Protein AF-A0A8T8HZ32-F1 (afdb_monomer_lite)

Foldseek 3Di:
DPPDDQLLVQLLVDDPPCNLVSLLQNLLQVLLQCLQVNDPLVRSLVSSLVSNVVCDPPPPDHSVSSSVSNVNSSVNNSVNHDDDPDDPDPPPPPPDPPPDPPDDDDDDDDDDDDDDDDDDDDDDDDDDDD

Sequence (130 aa):
PPGGGGAVARVRAALPGVRAHVLFTAACRLGELVGAGWLGDRAAADALLDAAARHDGVEGWTRREALHHIANGIATGRRRPRVIPERRAPADAGRAVPPADVGRAVPPADAGPPPPRRTGPDSARVTGSR

Secondary structure (DSSP, 8-state):
------HHHHHHTPPTTTHHHHHHHHHHHHHHHHHTTSS-HHHHHHHHHHHHHTTTTGGG--HHHHHHHHHHHHHHHHTS----------TTTT--PPPP----PPPP----------------------

Organism: NCBI:txid173560

Radius of gyration: 35.64 Å; chains: 1; bounding box: 89×29×77 Å

pLDDT: mean 77.89, std 19.93, range [36.41, 98.25]

Structure (mmCIF, N/CA/C/O backbone):
data_AF-A0A8T8HZ32-F1
#
_entry.id   AF-A0A8T8HZ32-F1
#
loop_
_atom_site.group_PDB
_atom_site.id
_atom_site.type_symbol
_atom_site.label_atom_id
_atom_site.label_alt_id
_atom_site.label_comp_id
_atom_site.label_asym_id
_atom_site.label_entity_id
_atom_site.label_seq_id
_atom_site.pdbx_PDB_ins_code
_atom_site.Cartn_x
_atom_site.Cartn_y
_atom_site.Cartn_z
_atom_site.occupancy
_atom_site.B_iso_or_equiv
_atom_site.auth_seq_id
_atom_site.auth_comp_id
_atom_site.auth_asym_id
_atom_site.auth_atom_id
_atom_site.pdbx_PDB_model_num
ATOM 1 N N . PRO A 1 1 ? 18.457 4.139 16.934 1.00 36.41 1 PRO A N 1
ATOM 2 C CA . PRO A 1 1 ? 17.948 2.923 16.252 1.00 36.41 1 PRO A CA 1
ATOM 3 C C . PRO A 1 1 ? 18.256 2.947 14.743 1.00 36.41 1 PRO A C 1
ATOM 5 O O . PRO A 1 1 ? 17.949 3.946 14.095 1.00 36.41 1 PRO A O 1
ATOM 8 N N . PRO A 1 2 ? 18.888 1.903 14.178 1.00 43.16 2 PRO A N 1
ATOM 9 C CA . PRO A 1 2 ? 19.209 1.875 12.756 1.00 43.16 2 PRO A CA 1
ATOM 10 C C . PRO A 1 2 ? 17.907 1.756 11.951 1.00 43.16 2 PRO A C 1
ATOM 12 O O . PRO A 1 2 ? 17.152 0.791 12.071 1.00 43.16 2 PRO A O 1
ATOM 15 N N . GLY A 1 3 ? 17.605 2.803 11.185 1.00 47.25 3 GLY A N 1
ATOM 16 C CA . GLY A 1 3 ? 16.409 2.910 10.362 1.00 47.25 3 GLY A CA 1
ATOM 17 C C . GLY A 1 3 ? 16.473 1.945 9.184 1.00 47.25 3 GLY A C 1
ATOM 18 O O . GLY A 1 3 ? 17.209 2.171 8.233 1.00 47.25 3 GLY A O 1
ATOM 19 N N . GLY A 1 4 ? 15.692 0.869 9.243 1.00 42.69 4 GLY A N 1
ATOM 20 C CA . GLY A 1 4 ? 15.659 -0.109 8.156 1.00 42.69 4 GLY A CA 1
ATOM 21 C C . GLY A 1 4 ? 14.614 -1.211 8.289 1.00 42.69 4 GLY A C 1
ATOM 22 O O . GLY A 1 4 ? 14.739 -2.235 7.633 1.00 42.69 4 GLY A O 1
ATOM 23 N N . GLY A 1 5 ? 13.578 -1.053 9.118 1.00 55.19 5 GLY A N 1
ATOM 24 C CA . GLY A 1 5 ? 12.458 -1.998 9.109 1.00 55.19 5 GLY A CA 1
ATOM 25 C C . GLY A 1 5 ? 11.750 -1.952 7.750 1.00 55.19 5 GLY A C 1
ATOM 26 O O . GLY A 1 5 ? 11.385 -0.868 7.281 1.00 55.19 5 GLY A O 1
ATOM 27 N N . GLY A 1 6 ? 11.577 -3.105 7.097 1.00 77.12 6 GLY A N 1
ATOM 28 C CA . GLY A 1 6 ? 10.883 -3.214 5.809 1.00 77.12 6 GLY A CA 1
ATOM 29 C C . GLY A 1 6 ? 9.487 -2.572 5.827 1.00 77.12 6 GLY A C 1
ATOM 30 O O . GLY A 1 6 ? 8.895 -2.360 6.884 1.00 77.12 6 GLY A O 1
ATOM 31 N N . ALA A 1 7 ? 8.937 -2.244 4.653 1.00 79.00 7 ALA A N 1
ATOM 32 C CA . ALA A 1 7 ? 7.632 -1.576 4.549 1.00 79.00 7 ALA A CA 1
ATOM 33 C C . ALA A 1 7 ? 6.509 -2.322 5.297 1.00 79.00 7 ALA A C 1
ATOM 35 O O . ALA A 1 7 ? 5.722 -1.693 5.998 1.00 79.00 7 ALA A O 1
ATOM 36 N N . VAL A 1 8 ? 6.523 -3.655 5.241 1.00 85.50 8 VAL A N 1
ATOM 37 C CA . VAL A 1 8 ? 5.612 -4.549 5.972 1.00 85.50 8 VAL A CA 1
ATOM 38 C C . VAL A 1 8 ? 5.734 -4.376 7.494 1.00 85.50 8 VAL A C 1
ATOM 40 O O . VAL A 1 8 ? 4.730 -4.277 8.193 1.00 85.50 8 VAL A O 1
ATOM 43 N N . ALA A 1 9 ? 6.955 -4.253 8.023 1.00 84.94 9 ALA A N 1
ATOM 44 C CA . ALA A 1 9 ? 7.175 -4.045 9.455 1.00 84.94 9 ALA A CA 1
ATOM 45 C C . ALA A 1 9 ? 6.603 -2.701 9.936 1.00 84.94 9 ALA A C 1
ATOM 47 O O . ALA A 1 9 ? 6.037 -2.628 11.025 1.00 84.94 9 ALA A O 1
ATOM 48 N N . ARG A 1 10 ? 6.679 -1.649 9.106 1.00 85.62 10 ARG A N 1
ATOM 49 C CA . ARG A 1 10 ? 6.054 -0.353 9.421 1.00 85.62 10 ARG A CA 1
ATOM 50 C C . ARG A 1 10 ? 4.530 -0.432 9.462 1.00 85.62 10 ARG A C 1
ATOM 52 O O . ARG A 1 10 ? 3.937 0.173 10.344 1.00 85.62 10 ARG A O 1
ATOM 59 N N . VAL A 1 11 ? 3.904 -1.197 8.563 1.00 86.75 11 VAL A N 1
ATOM 60 C CA . VAL A 1 11 ? 2.449 -1.441 8.603 1.00 86.75 11 VAL A CA 1
ATOM 61 C C . VAL A 1 11 ? 2.059 -2.151 9.898 1.00 86.75 11 VAL A C 1
ATOM 63 O O . VAL A 1 11 ? 1.115 -1.734 10.569 1.00 86.75 11 VAL A O 1
ATOM 66 N N . ARG A 1 12 ? 2.830 -3.169 10.305 1.00 90.50 12 ARG A N 1
ATOM 67 C CA . ARG A 1 12 ? 2.580 -3.893 11.561 1.00 90.50 12 ARG A CA 1
ATOM 68 C C . ARG A 1 12 ? 2.657 -2.986 12.796 1.00 90.50 12 ARG A C 1
ATOM 70 O O . ARG A 1 12 ? 1.927 -3.203 13.754 1.00 90.50 12 ARG A O 1
ATOM 77 N N . ALA A 1 13 ? 3.532 -1.986 12.778 1.00 88.88 13 ALA A N 1
ATOM 78 C CA . ALA A 1 13 ? 3.735 -1.065 13.896 1.00 88.88 13 ALA A CA 1
ATOM 79 C C . ALA A 1 13 ? 2.868 0.207 13.830 1.00 88.88 13 ALA A C 1
ATOM 81 O O . ALA A 1 13 ? 3.012 1.077 14.685 1.00 88.88 13 ALA A O 1
ATOM 82 N N . ALA A 1 14 ? 2.005 0.354 12.818 1.00 82.75 14 ALA A N 1
ATOM 83 C CA . ALA A 1 14 ? 1.251 1.584 12.616 1.00 82.75 14 ALA A CA 1
ATOM 84 C C . ALA A 1 14 ? 0.279 1.854 13.774 1.00 82.75 14 ALA A C 1
ATOM 86 O O . ALA A 1 14 ? -0.528 0.999 14.146 1.00 82.75 14 ALA A O 1
ATOM 87 N N . LEU A 1 15 ? 0.348 3.071 14.312 1.00 84.00 15 LEU A N 1
ATOM 88 C CA . LEU A 1 15 ? -0.577 3.551 15.331 1.00 84.00 15 LEU A CA 1
ATOM 89 C C . LEU A 1 15 ? -1.957 3.846 14.718 1.00 84.00 15 LEU A C 1
ATOM 91 O O . LEU A 1 15 ? -2.046 4.110 13.511 1.00 84.00 15 LEU A O 1
ATOM 95 N N . PRO A 1 16 ? -3.030 3.823 15.530 1.00 81.81 16 PRO A N 1
ATOM 96 C CA . PRO A 1 16 ? -4.325 4.333 15.098 1.00 81.81 16 PRO A CA 1
ATOM 97 C C . PRO A 1 16 ? -4.232 5.765 14.536 1.00 81.81 16 PRO A C 1
ATOM 99 O O . PRO A 1 16 ? -3.313 6.519 14.856 1.00 81.81 16 PRO A O 1
ATOM 102 N N . GLY A 1 17 ? -5.124 6.110 13.605 1.00 85.38 17 GLY A N 1
ATOM 103 C CA . GLY A 1 17 ? -5.110 7.388 12.875 1.00 85.38 17 GLY A CA 1
ATOM 104 C C . GLY A 1 17 ? -4.126 7.487 11.695 1.00 85.38 17 GLY A C 1
ATOM 105 O O . GLY A 1 17 ? -4.415 8.190 10.731 1.00 85.38 17 GLY A O 1
ATOM 106 N N . VAL A 1 18 ? -3.003 6.752 11.690 1.00 89.88 18 VAL A N 1
ATOM 107 C CA . VAL A 1 18 ? -1.998 6.818 10.593 1.00 89.88 18 VAL A CA 1
ATOM 108 C C . VAL A 1 18 ? -1.932 5.566 9.710 1.00 89.88 18 VAL A C 1
ATOM 110 O O . VAL A 1 18 ? -1.198 5.541 8.718 1.00 89.88 18 VAL A O 1
ATOM 113 N N . ARG A 1 19 ? -2.709 4.524 10.030 1.00 91.25 19 ARG A N 1
ATOM 114 C CA . ARG A 1 19 ? -2.689 3.214 9.348 1.00 91.25 19 ARG A CA 1
ATOM 115 C C . ARG A 1 19 ? -2.919 3.312 7.845 1.00 91.25 19 ARG A C 1
ATOM 117 O O . ARG A 1 19 ? -2.134 2.747 7.088 1.00 91.25 19 ARG A O 1
ATOM 124 N N . ALA A 1 20 ? -3.936 4.065 7.423 1.00 91.75 20 ALA A N 1
ATOM 125 C CA . ALA A 1 20 ? -4.279 4.253 6.013 1.00 91.75 20 ALA A CA 1
ATOM 126 C C . ALA A 1 20 ? -3.089 4.801 5.213 1.00 91.75 20 ALA A C 1
ATOM 128 O O . ALA A 1 20 ? -2.684 4.227 4.202 1.00 91.75 20 ALA A O 1
ATOM 129 N N . HIS A 1 21 ? -2.470 5.874 5.713 1.00 94.12 21 HIS A N 1
ATOM 130 C CA . HIS A 1 21 ? -1.336 6.515 5.057 1.00 94.12 21 HIS A CA 1
ATOM 131 C C . HIS A 1 21 ? -0.087 5.620 5.036 1.00 94.12 21 HIS A C 1
ATOM 133 O O . HIS A 1 21 ? 0.587 5.513 4.006 1.00 94.12 21 HIS A O 1
ATOM 139 N N . VAL A 1 22 ? 0.217 4.947 6.153 1.00 95.75 22 VAL A N 1
ATOM 140 C CA . VAL A 1 22 ? 1.361 4.028 6.252 1.00 95.75 22 VAL A CA 1
ATOM 141 C C . VAL A 1 22 ? 1.183 2.831 5.316 1.00 95.75 22 VAL A C 1
ATOM 143 O O . VAL A 1 22 ? 2.120 2.488 4.592 1.00 95.75 22 VAL A O 1
ATOM 146 N N . LEU A 1 23 ? -0.010 2.229 5.286 1.00 96.56 23 LEU A N 1
ATOM 147 C CA . LEU A 1 23 ? -0.342 1.108 4.408 1.00 96.56 23 LEU A CA 1
ATOM 148 C C . LEU A 1 23 ? -0.280 1.511 2.937 1.00 96.56 23 LEU A C 1
ATOM 150 O O . LEU A 1 23 ? 0.382 0.834 2.156 1.00 96.56 23 LEU A O 1
ATOM 154 N N . PHE A 1 24 ? -0.892 2.639 2.572 1.00 97.12 24 PHE A N 1
ATOM 155 C CA . PHE A 1 24 ? -0.845 3.160 1.208 1.00 97.12 24 PHE A CA 1
ATOM 156 C C . PHE A 1 24 ? 0.596 3.424 0.752 1.00 97.12 24 PHE A C 1
ATOM 158 O O . PHE A 1 24 ? 1.010 2.968 -0.311 1.00 97.12 24 PHE A O 1
ATOM 165 N N . THR A 1 25 ? 1.407 4.084 1.580 1.00 97.00 25 THR A N 1
ATOM 166 C CA . THR A 1 25 ? 2.811 4.378 1.250 1.00 97.00 25 THR A CA 1
ATOM 167 C C . THR A 1 25 ? 3.650 3.104 1.134 1.00 97.00 25 THR A C 1
ATOM 169 O O . THR A 1 25 ? 4.520 3.002 0.266 1.00 97.00 25 THR A O 1
ATOM 172 N N . ALA A 1 26 ? 3.408 2.112 1.995 1.00 96.88 26 ALA A N 1
ATOM 173 C CA . ALA A 1 26 ? 4.044 0.803 1.892 1.00 96.88 26 ALA A CA 1
ATOM 174 C C . ALA A 1 26 ? 3.644 0.079 0.595 1.00 96.88 26 ALA A C 1
ATOM 176 O O . ALA A 1 26 ? 4.519 -0.446 -0.094 1.00 96.88 26 ALA A O 1
ATOM 177 N N . ALA A 1 27 ? 2.359 0.119 0.238 1.00 97.69 27 ALA A N 1
ATOM 178 C CA . ALA A 1 27 ? 1.823 -0.438 -0.997 1.00 97.69 27 ALA A CA 1
ATOM 179 C C . ALA A 1 27 ? 2.410 0.229 -2.245 1.00 97.69 27 ALA A C 1
ATOM 181 O O . ALA A 1 27 ? 2.799 -0.483 -3.165 1.00 97.69 27 ALA A O 1
ATOM 182 N N . CYS A 1 28 ? 2.586 1.555 -2.252 1.00 98.06 28 CYS A N 1
ATOM 183 C CA . CYS A 1 28 ? 3.308 2.253 -3.319 1.00 98.06 28 CYS A CA 1
ATOM 184 C C . CYS A 1 28 ? 4.720 1.690 -3.496 1.00 98.06 28 CYS A C 1
ATOM 186 O O . CYS A 1 28 ? 5.074 1.262 -4.588 1.00 98.06 28 CYS A O 1
ATOM 188 N N . ARG A 1 29 ? 5.505 1.591 -2.417 1.00 96.62 29 ARG A N 1
ATOM 189 C CA . ARG A 1 29 ? 6.894 1.099 -2.494 1.00 96.62 29 ARG A CA 1
ATOM 190 C C . ARG A 1 29 ? 6.994 -0.349 -2.974 1.00 96.62 29 ARG A C 1
ATOM 192 O O . ARG A 1 29 ? 7.912 -0.671 -3.721 1.00 96.62 29 ARG A O 1
ATOM 199 N N . LEU A 1 30 ? 6.083 -1.229 -2.549 1.00 96.44 30 LEU A N 1
ATOM 200 C CA . LEU A 1 30 ? 6.044 -2.597 -3.080 1.00 96.44 30 LEU A CA 1
ATOM 201 C C . LEU A 1 30 ? 5.563 -2.615 -4.535 1.00 96.44 30 LEU A C 1
ATOM 203 O O . LEU A 1 30 ? 6.114 -3.357 -5.338 1.00 96.44 30 LEU A O 1
ATOM 207 N N . GLY A 1 31 ? 4.609 -1.756 -4.897 1.00 97.62 31 GLY A N 1
ATOM 208 C CA . GLY A 1 31 ? 4.145 -1.573 -6.270 1.00 97.62 31 GLY A CA 1
ATOM 209 C C . GLY A 1 31 ? 5.258 -1.160 -7.233 1.00 97.62 31 GLY A C 1
ATOM 210 O O . GLY A 1 31 ? 5.279 -1.635 -8.362 1.00 97.62 31 GLY A O 1
ATOM 211 N N . GLU A 1 32 ? 6.220 -0.341 -6.798 1.00 97.75 32 GLU A N 1
ATOM 212 C CA . GLU A 1 32 ? 7.398 0.005 -7.610 1.00 97.75 32 GLU A CA 1
ATOM 213 C C . GLU A 1 32 ? 8.263 -1.233 -7.918 1.00 97.75 32 GLU A C 1
ATOM 215 O O . GLU A 1 32 ? 8.779 -1.369 -9.027 1.00 97.75 32 GLU A O 1
ATOM 220 N N . LEU A 1 33 ? 8.398 -2.160 -6.960 1.00 95.75 33 LEU A N 1
ATOM 221 C CA . LEU A 1 33 ? 9.110 -3.431 -7.158 1.00 95.75 33 LEU A CA 1
ATOM 222 C C . LEU A 1 33 ? 8.329 -4.383 -8.067 1.00 95.75 33 LEU A C 1
ATOM 224 O O . LEU A 1 33 ? 8.928 -5.043 -8.913 1.00 95.75 33 LEU A O 1
ATOM 228 N N . VAL A 1 34 ? 7.001 -4.417 -7.923 1.00 96.75 34 VAL A N 1
ATOM 229 C CA . VAL A 1 34 ? 6.106 -5.178 -8.804 1.00 96.75 34 VAL A CA 1
ATOM 230 C C . VAL A 1 34 ? 6.190 -4.663 -10.239 1.00 96.75 34 VAL A C 1
ATOM 232 O O . VAL A 1 34 ? 6.362 -5.447 -11.166 1.00 96.75 34 VAL A O 1
ATOM 235 N N . GLY A 1 35 ? 6.138 -3.343 -10.432 1.00 95.56 35 GLY A N 1
ATOM 236 C CA . GLY A 1 35 ? 6.265 -2.717 -11.750 1.00 95.56 35 GLY A CA 1
ATOM 237 C C . GLY A 1 35 ? 7.613 -2.986 -12.420 1.00 95.56 35 GLY A C 1
ATOM 238 O O . GLY A 1 35 ? 7.694 -2.984 -13.642 1.00 95.56 35 GLY A O 1
ATOM 239 N N . ALA A 1 36 ? 8.654 -3.251 -11.628 1.00 94.38 36 ALA A N 1
ATOM 240 C CA . ALA A 1 36 ? 9.981 -3.624 -12.105 1.00 94.38 36 ALA A CA 1
ATOM 241 C C . ALA A 1 36 ? 10.199 -5.151 -12.209 1.00 94.38 36 ALA A C 1
ATOM 243 O O . ALA A 1 36 ? 11.294 -5.581 -12.556 1.00 94.38 36 ALA A O 1
ATOM 244 N N . GLY A 1 37 ? 9.183 -5.974 -11.918 1.00 94.00 37 GLY A N 1
ATOM 245 C CA . GLY A 1 37 ? 9.241 -7.435 -12.052 1.00 94.00 37 GLY A CA 1
ATOM 246 C C . GLY A 1 37 ? 9.963 -8.176 -10.919 1.00 94.00 37 GLY A C 1
ATOM 247 O O . GLY A 1 37 ? 10.091 -9.394 -10.978 1.00 94.00 37 GLY A O 1
ATOM 248 N N . TRP A 1 38 ? 10.400 -7.478 -9.867 1.00 94.25 38 TRP A N 1
ATOM 249 C CA . TRP A 1 38 ? 11.128 -8.078 -8.738 1.00 94.25 38 TRP A CA 1
ATOM 250 C C . TRP A 1 38 ? 10.219 -8.760 -7.710 1.00 94.25 38 TRP A C 1
ATOM 252 O O . TRP A 1 38 ? 10.695 -9.514 -6.864 1.00 94.25 38 TRP A O 1
ATOM 262 N N . LEU A 1 39 ? 8.918 -8.462 -7.738 1.00 94.19 39 LEU A N 1
ATOM 263 C CA . LEU A 1 39 ? 7.927 -8.982 -6.800 1.00 94.19 39 LEU A CA 1
ATOM 264 C C . LEU A 1 39 ? 6.606 -9.246 -7.531 1.00 94.19 39 LEU A C 1
ATOM 266 O O . LEU A 1 39 ? 6.202 -8.467 -8.387 1.00 94.19 39 LEU A O 1
ATOM 270 N N . GLY A 1 40 ? 5.905 -10.325 -7.186 1.00 94.56 40 GLY A N 1
ATOM 271 C CA . GLY A 1 40 ? 4.568 -10.587 -7.726 1.00 94.56 40 GLY A CA 1
ATOM 272 C C . GLY A 1 40 ? 3.483 -9.760 -7.027 1.00 94.56 40 GLY A C 1
ATOM 273 O O . GLY A 1 40 ? 3.540 -9.584 -5.810 1.00 94.56 40 GLY A O 1
ATOM 274 N N . ASP A 1 41 ? 2.456 -9.321 -7.768 1.00 94.88 41 ASP A N 1
ATOM 275 C CA . ASP A 1 41 ? 1.308 -8.572 -7.217 1.00 94.88 41 ASP A CA 1
ATOM 276 C C . ASP A 1 41 ? 0.662 -9.287 -6.020 1.00 94.88 41 ASP A C 1
ATOM 278 O O . ASP A 1 41 ? 0.459 -8.674 -4.973 1.00 94.88 41 ASP A O 1
ATOM 282 N N . ARG A 1 42 ? 0.366 -10.591 -6.155 1.00 96.69 42 ARG A N 1
ATOM 283 C CA . ARG A 1 42 ? -0.267 -11.380 -5.082 1.00 96.69 42 ARG A CA 1
ATOM 284 C C . ARG A 1 42 ? 0.601 -11.424 -3.830 1.00 96.69 42 ARG A C 1
ATOM 286 O O . ARG A 1 42 ? 0.125 -11.082 -2.759 1.00 96.69 42 ARG A O 1
ATOM 293 N N . ALA A 1 43 ? 1.890 -11.728 -3.982 1.00 96.31 43 ALA A N 1
ATOM 294 C CA . ALA A 1 43 ? 2.823 -11.776 -2.859 1.00 96.31 43 ALA A CA 1
ATOM 295 C C . ALA A 1 43 ? 2.939 -10.420 -2.137 1.00 96.31 43 ALA A C 1
ATOM 297 O O . ALA A 1 43 ? 2.992 -10.376 -0.908 1.00 96.31 43 ALA 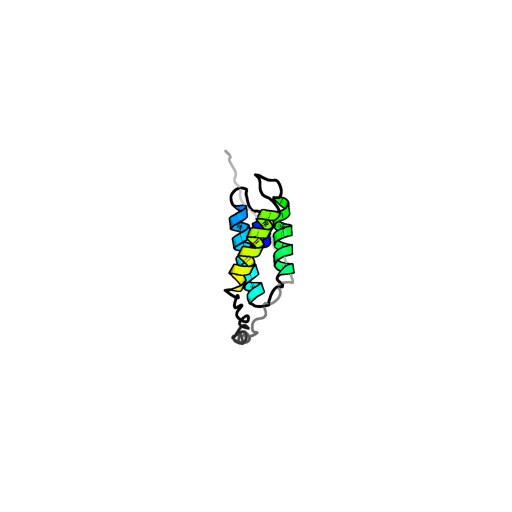A O 1
ATOM 298 N N . ALA A 1 44 ? 2.944 -9.307 -2.882 1.00 95.94 44 ALA A N 1
ATOM 299 C CA . ALA A 1 44 ? 2.942 -7.966 -2.301 1.00 95.94 44 ALA A CA 1
ATOM 300 C C . ALA A 1 44 ? 1.648 -7.677 -1.523 1.00 95.94 44 ALA A C 1
ATOM 302 O O . ALA A 1 44 ? 1.702 -7.173 -0.399 1.00 95.94 44 ALA A O 1
ATOM 303 N N . ALA A 1 45 ? 0.495 -7.995 -2.117 1.00 97.19 45 ALA A N 1
ATOM 304 C CA . ALA A 1 45 ? -0.809 -7.774 -1.507 1.00 97.19 45 ALA A CA 1
ATOM 305 C C . ALA A 1 45 ? -1.002 -8.633 -0.249 1.00 97.19 45 ALA A C 1
ATOM 307 O O . ALA A 1 45 ? -1.388 -8.098 0.788 1.00 97.19 45 ALA A O 1
ATOM 308 N N . ASP A 1 46 ? -0.661 -9.921 -0.315 1.00 97.56 46 ASP A N 1
ATOM 309 C CA . ASP A 1 46 ? -0.796 -10.868 0.794 1.00 97.56 46 ASP A CA 1
ATOM 310 C C . ASP A 1 46 ? 0.076 -10.455 1.986 1.00 97.56 46 ASP A C 1
ATOM 312 O O . ASP A 1 46 ? -0.406 -10.409 3.116 1.00 97.56 46 ASP A O 1
ATOM 316 N N . ALA A 1 47 ? 1.330 -10.052 1.744 1.00 96.12 47 ALA A N 1
ATOM 317 C CA . ALA A 1 47 ? 2.230 -9.599 2.806 1.00 96.12 47 ALA A CA 1
ATOM 318 C C . ALA A 1 47 ? 1.736 -8.320 3.507 1.00 96.12 47 ALA A C 1
ATOM 320 O O . ALA A 1 47 ? 1.895 -8.164 4.721 1.00 96.12 47 ALA A O 1
ATOM 321 N N . LEU A 1 48 ? 1.146 -7.383 2.758 1.00 96.75 48 LEU A N 1
ATOM 322 C CA . LEU A 1 48 ? 0.573 -6.162 3.330 1.00 96.75 48 LEU A CA 1
ATOM 323 C C . LEU A 1 48 ? -0.739 -6.433 4.062 1.00 96.75 48 LEU A C 1
ATOM 325 O O . LEU A 1 48 ? -0.982 -5.824 5.103 1.00 96.75 48 LEU A O 1
ATOM 329 N N . LEU A 1 49 ? -1.562 -7.343 3.540 1.00 97.12 49 LEU A N 1
ATOM 330 C CA . LEU A 1 49 ? -2.826 -7.724 4.152 1.00 97.12 49 LEU A CA 1
ATOM 331 C C . LEU A 1 49 ? -2.599 -8.461 5.474 1.00 97.12 49 LEU A C 1
ATOM 333 O O . LEU A 1 49 ? -3.229 -8.108 6.465 1.00 97.12 49 LEU A O 1
ATOM 337 N N . ASP A 1 50 ? -1.650 -9.398 5.518 1.00 96.44 50 ASP A N 1
ATOM 338 C CA . ASP A 1 50 ? -1.210 -10.061 6.753 1.00 96.44 50 ASP A CA 1
ATOM 339 C C . ASP A 1 50 ? -0.727 -9.041 7.797 1.00 96.44 50 ASP A C 1
ATOM 341 O O . ASP A 1 50 ? -1.138 -9.056 8.957 1.00 96.44 50 ASP A O 1
ATOM 345 N N . ALA A 1 51 ? 0.092 -8.072 7.377 1.00 93.75 51 ALA A N 1
ATOM 346 C CA . ALA A 1 51 ? 0.557 -7.016 8.267 1.00 93.75 51 ALA A CA 1
ATOM 347 C C . ALA A 1 51 ? -0.560 -6.096 8.778 1.00 93.75 51 ALA A C 1
ATOM 349 O O . ALA A 1 51 ? -0.455 -5.599 9.903 1.00 93.75 51 ALA A O 1
ATOM 350 N N . ALA A 1 52 ? -1.588 -5.846 7.965 1.00 93.88 52 ALA A N 1
ATOM 351 C CA . ALA A 1 52 ? -2.717 -4.989 8.306 1.00 93.88 52 ALA A CA 1
ATOM 352 C C . ALA A 1 52 ? -3.794 -5.704 9.137 1.00 93.88 52 ALA A C 1
ATOM 354 O O . ALA A 1 52 ? -4.488 -5.030 9.894 1.00 93.88 52 ALA A O 1
ATOM 355 N N . ALA A 1 53 ? -3.900 -7.036 9.052 1.00 94.69 53 ALA A N 1
ATOM 356 C CA . ALA A 1 53 ? -4.936 -7.834 9.716 1.00 94.69 53 ALA A CA 1
ATOM 357 C C . ALA A 1 53 ? -4.988 -7.620 11.238 1.00 94.69 53 ALA A C 1
ATOM 359 O O . ALA A 1 53 ? -6.053 -7.651 11.845 1.00 94.69 53 ALA A O 1
ATOM 360 N N . ARG A 1 54 ? -3.848 -7.310 11.868 1.00 93.00 54 ARG A N 1
ATOM 361 C CA . ARG A 1 54 ? -3.777 -6.981 13.305 1.00 93.00 54 ARG A CA 1
ATOM 362 C C . ARG A 1 54 ? -4.547 -5.718 13.713 1.00 93.00 54 ARG A C 1
ATOM 364 O O . ARG A 1 54 ? -4.679 -5.456 14.905 1.00 93.00 54 ARG A O 1
ATOM 371 N N . HIS A 1 55 ? -4.949 -4.895 12.748 1.00 91.12 55 HIS A N 1
ATOM 372 C CA . HIS A 1 55 ? -5.689 -3.658 12.982 1.00 91.12 55 HIS A CA 1
ATOM 373 C C . HIS A 1 55 ? -7.190 -3.824 12.733 1.00 91.12 55 HIS A C 1
ATOM 375 O O . HIS A 1 55 ? -7.938 -2.889 13.006 1.00 91.12 55 HIS A O 1
ATOM 381 N N . ASP A 1 56 ? -7.640 -4.971 12.215 1.00 92.44 56 ASP A N 1
ATOM 382 C CA . ASP A 1 56 ? -9.049 -5.213 11.900 1.00 92.44 56 ASP A CA 1
ATOM 383 C C . ASP A 1 56 ? -9.924 -5.063 13.154 1.00 92.44 56 ASP A C 1
ATOM 385 O O . ASP A 1 56 ? -9.675 -5.675 14.191 1.00 92.44 56 ASP A O 1
ATOM 389 N N . GLY A 1 57 ? -10.943 -4.203 13.061 1.00 90.56 57 GLY A N 1
ATOM 390 C CA . GLY A 1 57 ? -11.850 -3.881 14.165 1.00 90.56 57 GLY A CA 1
ATOM 391 C C . GLY A 1 57 ? -11.354 -2.783 15.112 1.00 90.56 57 GLY A C 1
ATOM 392 O O . GLY A 1 57 ? -12.109 -2.358 15.985 1.00 90.56 57 GLY A O 1
ATOM 393 N N . VAL A 1 58 ? -10.131 -2.269 14.943 1.00 89.31 58 VAL A N 1
ATOM 394 C CA . VAL A 1 58 ? -9.589 -1.206 15.803 1.00 89.31 58 VAL A CA 1
ATOM 395 C C . VAL A 1 58 ? -9.940 0.168 15.234 1.00 89.31 58 VAL A C 1
ATOM 397 O O . VAL A 1 58 ? -9.452 0.541 14.170 1.00 89.31 58 VAL A O 1
ATOM 400 N N . GLU A 1 59 ? -10.737 0.949 15.968 1.00 87.00 59 GLU A N 1
ATOM 401 C CA . GLU A 1 59 ? -11.179 2.304 15.573 1.00 87.00 59 GLU A CA 1
ATOM 402 C C . GLU A 1 59 ? -11.862 2.352 14.195 1.00 87.00 59 GLU A C 1
ATOM 404 O O . GLU A 1 59 ? -11.608 3.232 13.378 1.00 87.00 59 GLU A O 1
ATOM 409 N N . GLY A 1 60 ? -12.715 1.366 13.907 1.00 88.06 60 GLY A N 1
ATOM 410 C CA . GLY A 1 60 ? -13.449 1.307 12.639 1.00 88.06 60 GLY A CA 1
ATOM 411 C C . GLY A 1 60 ? -12.608 0.881 11.433 1.00 88.06 60 GLY A C 1
ATOM 412 O O . GLY A 1 60 ? -13.152 0.791 10.336 1.00 88.06 60 GLY A O 1
ATOM 413 N N . TRP A 1 61 ? -11.323 0.558 11.624 1.00 91.00 61 TRP A N 1
ATOM 414 C CA . TRP A 1 61 ? -10.485 -0.014 10.573 1.00 91.00 61 TRP A CA 1
ATOM 415 C C . TRP A 1 61 ? -11.042 -1.361 10.104 1.00 91.00 61 TRP A C 1
ATOM 417 O O . TRP A 1 61 ? -11.331 -2.250 10.913 1.00 91.00 61 TRP A O 1
ATOM 427 N N . THR A 1 62 ? -11.158 -1.534 8.786 1.00 95.69 62 THR A N 1
ATOM 428 C CA . THR A 1 62 ? -11.681 -2.773 8.193 1.00 95.69 62 THR A CA 1
ATOM 429 C C . THR A 1 62 ? -10.723 -3.398 7.191 1.00 95.69 62 THR A C 1
ATOM 431 O O . THR A 1 62 ? -10.028 -2.713 6.440 1.00 95.69 62 THR A O 1
ATOM 434 N N . ARG A 1 63 ? -10.811 -4.724 7.054 1.00 95.94 63 ARG A N 1
ATOM 435 C CA . ARG A 1 63 ? -10.131 -5.471 5.989 1.00 95.94 63 ARG A CA 1
ATOM 436 C C . ARG A 1 63 ? -10.431 -4.922 4.591 1.00 95.94 63 ARG A C 1
ATOM 438 O O . ARG A 1 63 ? -9.557 -4.901 3.728 1.00 95.94 63 ARG A O 1
ATOM 445 N N . ARG A 1 64 ? -11.666 -4.465 4.350 1.00 96.50 64 ARG A N 1
ATOM 446 C CA . ARG A 1 64 ? -12.080 -3.865 3.070 1.00 96.50 64 ARG A CA 1
ATOM 447 C C . ARG A 1 64 ? -11.326 -2.565 2.789 1.00 96.50 64 ARG A C 1
ATOM 449 O O . ARG A 1 64 ? -10.872 -2.354 1.669 1.00 96.50 64 ARG A O 1
ATOM 456 N N . GLU A 1 65 ? -11.181 -1.718 3.801 1.00 96.00 65 GLU A N 1
ATOM 457 C CA . GLU A 1 65 ? -10.406 -0.479 3.720 1.00 96.00 65 GLU A CA 1
ATOM 458 C C . GLU A 1 65 ? -8.914 -0.765 3.500 1.00 96.00 65 GLU A C 1
ATOM 460 O O . GLU A 1 65 ? -8.292 -0.167 2.620 1.00 96.00 65 GLU A O 1
ATOM 465 N N . ALA A 1 66 ? -8.360 -1.764 4.196 1.00 96.69 66 ALA A N 1
ATOM 466 C CA . ALA A 1 66 ? -6.992 -2.222 3.967 1.00 96.69 66 ALA A CA 1
ATOM 467 C C . ALA A 1 66 ? -6.772 -2.656 2.507 1.00 96.69 66 ALA A C 1
ATOM 469 O O . ALA A 1 66 ? -5.844 -2.181 1.851 1.00 96.69 66 ALA A O 1
ATOM 470 N N . LEU A 1 67 ? -7.656 -3.505 1.970 1.00 97.75 67 LEU A N 1
ATOM 471 C CA . LEU A 1 67 ? -7.609 -3.958 0.576 1.00 97.75 67 LEU A CA 1
ATOM 472 C C . LEU A 1 67 ? -7.680 -2.790 -0.414 1.00 97.75 67 LEU A C 1
ATOM 474 O O . LEU A 1 67 ? -6.927 -2.773 -1.386 1.00 97.75 67 LEU A O 1
ATOM 478 N N . HIS A 1 68 ? -8.538 -1.802 -0.155 1.00 98.00 68 HIS A N 1
ATOM 479 C CA . HIS A 1 68 ? -8.647 -0.609 -0.991 1.00 98.00 68 HIS A CA 1
ATOM 480 C C . HIS A 1 68 ? -7.324 0.173 -1.050 1.00 98.00 68 HIS A C 1
ATOM 482 O O . HIS A 1 68 ? -6.835 0.485 -2.138 1.00 98.00 68 HIS A O 1
ATOM 488 N N . HIS A 1 69 ? -6.694 0.437 0.099 1.00 97.56 69 HIS A N 1
ATOM 489 C CA . HIS A 1 69 ? -5.405 1.134 0.146 1.00 97.56 69 HIS A CA 1
ATOM 490 C C . HIS A 1 69 ? -4.265 0.330 -0.484 1.00 97.56 69 HIS A C 1
ATOM 492 O O . HIS A 1 69 ? -3.421 0.913 -1.169 1.00 97.56 69 HIS A O 1
ATOM 498 N N . ILE A 1 70 ? -4.250 -0.992 -0.290 1.00 98.25 70 ILE A N 1
ATOM 499 C CA . ILE A 1 70 ? -3.266 -1.890 -0.905 1.00 98.25 70 ILE A CA 1
ATOM 500 C C . ILE A 1 70 ? -3.395 -1.854 -2.429 1.00 98.25 70 ILE A C 1
ATOM 502 O O . ILE A 1 70 ? -2.403 -1.606 -3.113 1.00 98.25 70 ILE A O 1
ATOM 506 N N . ALA A 1 71 ? -4.604 -2.041 -2.962 1.00 98.12 71 ALA A N 1
ATOM 507 C CA . ALA A 1 71 ? -4.847 -2.048 -4.401 1.00 98.12 71 ALA A CA 1
ATOM 508 C C . ALA A 1 71 ? -4.453 -0.710 -5.047 1.00 98.12 71 ALA A C 1
ATOM 510 O O . ALA A 1 71 ? -3.694 -0.690 -6.019 1.00 98.12 71 ALA A O 1
ATOM 511 N N . ASN A 1 72 ? -4.891 0.412 -4.465 1.00 98.06 72 ASN A N 1
ATOM 512 C CA . ASN A 1 72 ? -4.557 1.744 -4.969 1.00 98.06 72 ASN A CA 1
ATOM 513 C C . ASN A 1 72 ? -3.052 2.025 -4.903 1.00 98.06 72 ASN A C 1
ATOM 515 O O . ASN A 1 72 ? -2.482 2.576 -5.848 1.00 98.06 72 ASN A O 1
ATOM 519 N N . GLY A 1 73 ? -2.396 1.654 -3.801 1.00 97.94 73 GLY A N 1
ATOM 520 C CA . GLY A 1 73 ? -0.965 1.873 -3.626 1.00 97.94 73 GLY A CA 1
ATOM 521 C C . GLY A 1 73 ? -0.133 1.036 -4.594 1.00 97.94 73 GLY A C 1
ATOM 522 O O . GLY A 1 73 ? 0.724 1.588 -5.279 1.00 97.94 73 GLY A O 1
ATOM 523 N N . ILE A 1 74 ? -0.428 -0.262 -4.741 1.00 98.12 74 ILE A N 1
ATOM 524 C CA . ILE A 1 74 ? 0.262 -1.130 -5.709 1.00 98.12 74 ILE A CA 1
ATOM 525 C C . ILE A 1 74 ? 0.082 -0.587 -7.131 1.00 98.12 74 ILE A C 1
ATOM 527 O O . ILE A 1 74 ? 1.070 -0.409 -7.844 1.00 98.12 74 ILE A O 1
ATOM 531 N N . ALA A 1 75 ? -1.148 -0.247 -7.532 1.00 97.88 75 ALA A N 1
ATOM 532 C CA . ALA A 1 75 ? -1.421 0.323 -8.851 1.00 97.88 75 ALA A CA 1
ATOM 533 C C . ALA A 1 75 ? -0.671 1.647 -9.086 1.00 97.88 75 ALA A C 1
ATOM 535 O O . ALA A 1 75 ? -0.195 1.898 -10.194 1.00 97.88 75 ALA A O 1
ATOM 536 N N . THR A 1 76 ? -0.535 2.479 -8.050 1.00 97.75 76 THR A N 1
ATOM 537 C CA . THR A 1 76 ? 0.221 3.738 -8.107 1.00 97.75 76 THR A CA 1
ATOM 538 C C . THR A 1 76 ? 1.720 3.482 -8.254 1.00 97.75 76 THR A C 1
ATOM 540 O O . THR A 1 76 ? 2.350 4.043 -9.150 1.00 97.75 76 THR A O 1
ATOM 543 N N . GLY A 1 77 ? 2.292 2.608 -7.423 1.00 96.81 77 GLY A N 1
ATOM 544 C CA . GLY A 1 77 ? 3.716 2.268 -7.446 1.00 96.81 77 GLY A CA 1
ATOM 545 C C . GLY A 1 77 ? 4.153 1.614 -8.752 1.00 96.81 77 GLY A C 1
ATOM 546 O O . GLY A 1 77 ? 5.204 1.947 -9.290 1.00 96.81 77 GLY A O 1
ATOM 547 N N . ARG A 1 78 ? 3.304 0.759 -9.335 1.00 97.38 78 ARG A N 1
ATOM 548 C CA . ARG A 1 78 ? 3.576 0.100 -10.624 1.00 97.38 78 ARG A CA 1
ATOM 549 C C . ARG A 1 78 ? 3.832 1.075 -11.769 1.00 97.38 78 ARG A C 1
ATOM 551 O O . ARG A 1 78 ? 4.548 0.733 -12.701 1.00 97.38 78 ARG A O 1
ATOM 558 N N . ARG A 1 79 ? 3.272 2.288 -11.702 1.00 96.94 79 ARG A N 1
ATOM 559 C CA . ARG A 1 79 ? 3.489 3.352 -12.699 1.00 96.94 79 ARG A CA 1
ATOM 560 C C . ARG A 1 79 ? 4.861 4.018 -12.572 1.00 96.94 79 ARG A C 1
ATOM 562 O O . ARG A 1 79 ? 5.222 4.817 -13.428 1.00 96.94 79 ARG A O 1
ATOM 569 N N . ARG A 1 80 ? 5.616 3.716 -11.511 1.00 94.38 80 ARG A N 1
ATOM 570 C CA . ARG A 1 80 ? 6.981 4.196 -11.265 1.00 94.38 80 ARG A CA 1
ATOM 571 C C . ARG A 1 80 ? 7.905 3.020 -10.921 1.00 94.38 80 ARG A C 1
ATOM 573 O O . ARG A 1 80 ? 8.361 2.931 -9.783 1.00 94.38 80 ARG A O 1
ATOM 580 N N . PRO A 1 81 ? 8.166 2.097 -11.867 1.00 92.38 81 PRO A N 1
ATOM 581 C CA . PRO A 1 81 ? 9.010 0.933 -11.617 1.00 92.38 81 PRO A CA 1
ATOM 582 C C . PRO A 1 81 ? 10.353 1.318 -10.995 1.00 92.38 81 PRO A C 1
ATOM 584 O O . PRO A 1 81 ? 11.039 2.223 -11.478 1.00 92.38 81 PRO A O 1
ATOM 587 N N . ARG A 1 82 ? 10.740 0.628 -9.920 1.00 89.50 82 ARG A N 1
ATOM 588 C CA . ARG A 1 82 ? 12.007 0.909 -9.246 1.00 89.50 82 ARG A CA 1
ATOM 589 C C . ARG A 1 82 ? 13.172 0.368 -10.064 1.00 89.50 82 ARG A C 1
ATOM 591 O O . ARG A 1 82 ? 13.291 -0.840 -10.248 1.00 89.50 82 ARG A O 1
ATOM 598 N N . VAL A 1 83 ? 14.089 1.249 -10.454 1.00 85.06 83 VAL A N 1
ATOM 599 C CA . VAL A 1 83 ? 15.396 0.844 -10.978 1.00 85.06 83 VAL A CA 1
ATOM 600 C C . VAL A 1 83 ? 16.306 0.550 -9.789 1.00 85.06 83 VAL A C 1
ATOM 602 O O . VAL A 1 83 ? 16.668 1.454 -9.036 1.00 85.06 83 VAL A O 1
ATOM 605 N N . ILE A 1 84 ? 16.637 -0.723 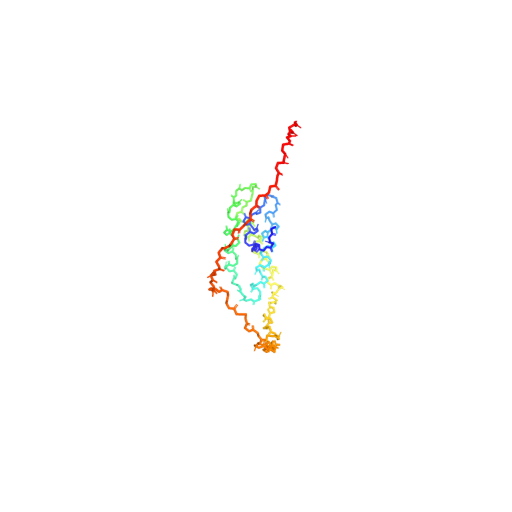-9.581 1.00 74.12 84 ILE A N 1
ATOM 606 C CA . ILE A 1 84 ? 17.688 -1.118 -8.642 1.00 74.12 84 ILE A CA 1
ATOM 607 C C . ILE A 1 84 ? 18.974 -1.167 -9.470 1.00 74.12 84 ILE A C 1
ATOM 609 O O . ILE A 1 84 ? 19.082 -2.050 -10.321 1.00 74.12 84 ILE A O 1
ATOM 613 N N . PRO A 1 85 ? 19.911 -0.216 -9.298 1.00 70.81 85 PRO A N 1
ATOM 614 C CA . PRO A 1 85 ? 21.173 -0.282 -10.014 1.00 70.81 85 PRO A CA 1
ATOM 615 C C . PRO A 1 85 ? 21.875 -1.584 -9.645 1.00 70.81 85 PRO A C 1
ATOM 617 O O . PRO A 1 85 ? 21.852 -1.995 -8.478 1.00 70.81 85 PRO A O 1
ATOM 620 N N . GLU A 1 86 ? 22.497 -2.224 -10.635 1.00 67.62 86 GLU A N 1
ATOM 621 C CA . GLU A 1 86 ? 23.400 -3.333 -10.368 1.00 67.62 86 GLU A CA 1
ATOM 622 C C . GLU A 1 86 ? 24.373 -2.892 -9.281 1.00 67.62 86 GLU A C 1
ATOM 624 O O . GLU A 1 86 ? 24.936 -1.790 -9.325 1.00 67.62 86 GLU A O 1
ATOM 629 N N . ARG A 1 87 ? 24.515 -3.725 -8.248 1.00 64.81 87 ARG A N 1
ATOM 630 C CA . ARG A 1 87 ? 25.482 -3.470 -7.189 1.00 64.81 87 ARG A CA 1
ATOM 631 C C . ARG A 1 87 ? 26.820 -3.265 -7.882 1.00 64.81 87 ARG A C 1
ATOM 633 O O . ARG A 1 87 ? 27.336 -4.217 -8.458 1.00 64.81 87 ARG A O 1
ATOM 640 N N . ARG A 1 88 ? 27.375 -2.048 -7.823 1.00 61.88 88 ARG A N 1
ATOM 641 C CA . ARG A 1 88 ? 28.726 -1.788 -8.321 1.00 61.88 88 ARG A CA 1
ATOM 642 C C . ARG A 1 88 ? 29.626 -2.814 -7.640 1.00 61.88 88 ARG A C 1
ATOM 644 O O . ARG A 1 88 ? 29.804 -2.765 -6.420 1.00 61.88 88 ARG A O 1
ATOM 651 N N . ALA A 1 89 ? 30.113 -3.792 -8.403 1.00 59.31 89 ALA A N 1
ATOM 652 C CA . ALA A 1 89 ? 31.209 -4.627 -7.945 1.00 59.31 89 ALA A CA 1
ATOM 653 C C . ALA A 1 89 ? 32.314 -3.661 -7.496 1.00 59.31 89 ALA A C 1
ATOM 655 O O . ALA A 1 89 ? 32.461 -2.611 -8.131 1.00 59.31 89 ALA A O 1
ATOM 656 N N . PRO A 1 90 ? 33.020 -3.920 -6.385 1.00 58.34 90 PRO A N 1
ATOM 657 C CA . PRO A 1 90 ? 34.070 -3.020 -5.939 1.00 58.34 90 PRO A CA 1
ATOM 658 C C . PRO A 1 90 ? 35.136 -2.940 -7.036 1.00 58.34 90 PRO A C 1
ATOM 660 O O . PRO A 1 90 ? 36.002 -3.803 -7.143 1.00 58.34 90 PRO A O 1
ATOM 663 N N . ALA A 1 91 ? 35.042 -1.912 -7.877 1.00 61.09 91 ALA A N 1
ATOM 664 C CA . ALA A 1 91 ? 36.169 -1.422 -8.633 1.00 61.09 91 ALA A CA 1
ATOM 665 C C . ALA A 1 91 ? 37.189 -0.987 -7.574 1.00 61.09 91 ALA A C 1
ATOM 667 O O . ALA A 1 91 ? 36.838 -0.231 -6.670 1.00 61.09 91 ALA A O 1
ATOM 668 N N . ASP A 1 92 ? 38.394 -1.551 -7.654 1.00 56.56 92 ASP A N 1
ATOM 669 C CA . ASP A 1 92 ? 39.560 -1.262 -6.808 1.00 56.56 92 ASP A CA 1
ATOM 670 C C . ASP A 1 92 ? 39.777 -2.108 -5.535 1.00 56.56 92 ASP A C 1
ATOM 672 O O . ASP A 1 92 ? 40.531 -1.707 -4.651 1.00 56.56 92 ASP A O 1
ATOM 676 N N . ALA A 1 93 ? 39.312 -3.363 -5.488 1.00 54.59 93 ALA A N 1
ATOM 677 C CA . ALA A 1 93 ? 39.956 -4.390 -4.638 1.00 54.59 93 ALA A CA 1
ATOM 678 C C . ALA A 1 93 ? 41.316 -4.880 -5.208 1.00 54.59 93 ALA A C 1
ATOM 680 O O . ALA A 1 93 ? 41.781 -5.972 -4.896 1.00 54.59 93 ALA A O 1
ATOM 681 N N . GLY A 1 94 ? 41.934 -4.073 -6.077 1.00 48.19 94 GLY A N 1
ATOM 682 C CA . GLY A 1 94 ? 43.211 -4.318 -6.742 1.00 48.19 94 GLY A CA 1
ATOM 683 C C . GLY A 1 94 ? 44.295 -3.295 -6.398 1.00 48.19 94 GLY A C 1
ATOM 684 O O . GLY A 1 94 ? 45.331 -3.283 -7.058 1.00 48.19 94 GLY A O 1
ATOM 685 N N . ARG A 1 95 ? 44.120 -2.444 -5.373 1.00 54.50 95 ARG A N 1
ATOM 686 C CA . ARG A 1 95 ? 45.278 -1.744 -4.802 1.00 54.50 95 ARG A CA 1
ATOM 687 C C . ARG A 1 95 ? 46.037 -2.735 -3.928 1.00 54.50 95 ARG A C 1
ATOM 689 O O . ARG A 1 95 ? 45.770 -2.856 -2.737 1.00 54.50 95 ARG A O 1
ATOM 696 N N . ALA A 1 96 ? 46.946 -3.472 -4.562 1.00 52.50 96 ALA A N 1
ATOM 697 C CA . ALA A 1 96 ? 47.945 -4.278 -3.886 1.00 52.50 96 ALA A CA 1
ATOM 698 C C . ALA A 1 96 ? 48.579 -3.449 -2.759 1.00 52.50 96 ALA A C 1
ATOM 700 O O . ALA A 1 96 ? 49.180 -2.400 -3.002 1.00 52.50 96 ALA A O 1
ATOM 701 N N . VAL A 1 97 ? 48.410 -3.908 -1.522 1.00 56.66 97 VAL A N 1
ATOM 702 C CA . VAL A 1 97 ? 49.287 -3.510 -0.423 1.00 56.66 97 VAL A CA 1
ATOM 703 C C . VAL A 1 97 ? 50.652 -4.101 -0.794 1.00 56.66 97 VAL A C 1
ATOM 705 O O . VAL A 1 97 ? 50.720 -5.320 -0.971 1.00 56.66 97 VAL A O 1
ATOM 708 N N . PRO A 1 98 ? 51.716 -3.304 -1.011 1.00 58.62 98 PRO A N 1
ATOM 709 C CA . PRO A 1 98 ? 53.037 -3.889 -1.210 1.00 58.62 98 PRO A CA 1
ATOM 710 C C . PRO A 1 98 ? 53.371 -4.730 0.031 1.00 58.62 98 PRO A C 1
ATOM 712 O O . PRO A 1 98 ? 53.016 -4.311 1.139 1.00 58.62 98 PRO A O 1
ATOM 715 N N . PRO A 1 99 ? 53.998 -5.913 -0.115 1.00 54.16 99 PRO A N 1
ATOM 716 C CA . PRO A 1 99 ? 54.385 -6.700 1.044 1.00 54.16 99 PRO A CA 1
ATOM 717 C C . PRO A 1 99 ? 55.278 -5.832 1.930 1.00 54.16 99 PRO A C 1
ATOM 719 O O . PRO A 1 99 ? 56.313 -5.334 1.488 1.00 54.16 99 PRO A O 1
ATOM 722 N N . ALA A 1 100 ? 54.826 -5.606 3.164 1.00 58.06 100 ALA A N 1
ATOM 723 C CA . ALA A 1 100 ? 55.649 -5.004 4.192 1.00 58.06 100 ALA A CA 1
ATOM 724 C C . ALA A 1 100 ? 56.889 -5.885 4.365 1.00 58.06 100 ALA A C 1
ATOM 726 O O . ALA A 1 100 ? 56.769 -7.098 4.546 1.00 58.06 100 ALA A O 1
ATOM 727 N N . ASP A 1 101 ? 58.054 -5.256 4.261 1.00 55.50 101 ASP A N 1
ATOM 728 C CA . ASP A 1 101 ? 59.366 -5.838 4.509 1.00 55.50 101 ASP A CA 1
ATOM 729 C C . ASP A 1 101 ? 59.334 -6.695 5.789 1.00 55.50 101 ASP A C 1
ATOM 731 O O . ASP A 1 101 ? 59.145 -6.197 6.905 1.00 55.50 101 ASP A O 1
ATOM 735 N N . VAL A 1 102 ? 59.455 -8.014 5.623 1.00 55.38 102 VAL A N 1
ATOM 736 C CA . VAL A 1 102 ? 59.597 -8.967 6.727 1.00 55.38 102 VAL A CA 1
ATOM 737 C C . VAL A 1 102 ? 61.011 -8.803 7.263 1.00 55.38 102 VAL A C 1
ATOM 739 O O . VAL A 1 102 ? 61.959 -9.370 6.728 1.00 55.38 102 VAL A O 1
AT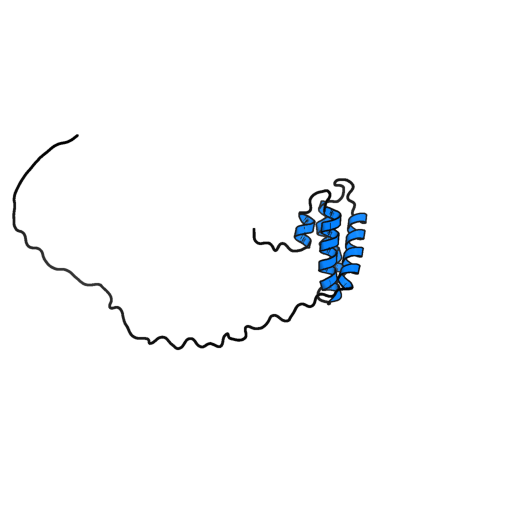OM 742 N N . GLY A 1 103 ? 61.162 -8.009 8.323 1.00 51.91 103 GLY A N 1
ATOM 743 C CA . GLY A 1 103 ? 62.494 -7.711 8.830 1.00 51.91 103 GLY A CA 1
ATOM 744 C C . GLY A 1 103 ? 62.562 -7.067 10.206 1.00 51.91 103 GLY A C 1
ATOM 745 O O . GLY A 1 103 ? 63.204 -6.034 10.335 1.00 51.91 103 GLY A O 1
ATOM 746 N N . ARG A 1 104 ? 61.984 -7.684 11.250 1.00 48.91 104 ARG A N 1
ATOM 747 C CA . ARG A 1 104 ? 62.647 -7.747 12.572 1.00 48.91 104 ARG A CA 1
ATOM 748 C C . ARG A 1 104 ? 62.005 -8.790 13.484 1.00 48.91 104 ARG A C 1
ATOM 750 O O . ARG A 1 104 ? 60.903 -8.602 13.988 1.00 48.91 104 ARG A O 1
ATOM 757 N N . ALA A 1 105 ? 62.734 -9.873 13.723 1.00 48.47 105 ALA A N 1
ATOM 758 C CA . ALA A 1 105 ? 62.449 -10.806 14.801 1.00 48.47 105 ALA A CA 1
ATOM 759 C C . ALA A 1 105 ? 62.600 -10.097 16.160 1.00 48.47 105 ALA A C 1
ATOM 761 O O . ALA A 1 105 ? 63.624 -9.466 16.430 1.00 48.47 105 ALA A O 1
ATOM 762 N N . VAL A 1 106 ? 61.581 -10.211 17.010 1.00 56.53 106 VAL A N 1
ATOM 763 C CA . VAL A 1 106 ? 61.672 -9.919 18.446 1.00 56.53 106 VAL A CA 1
ATOM 764 C C . VAL A 1 106 ? 62.203 -11.193 19.118 1.00 56.53 106 VAL A C 1
ATOM 766 O O . VAL A 1 106 ? 61.586 -12.243 18.934 1.00 56.53 106 VAL A O 1
ATOM 769 N N . PRO A 1 107 ? 63.339 -11.169 19.839 1.00 56.75 107 PRO A N 1
ATOM 770 C CA . PRO A 1 107 ? 63.829 -12.360 20.528 1.00 56.75 107 PRO A CA 1
ATOM 771 C C . PRO A 1 107 ? 62.963 -12.681 21.763 1.00 56.75 107 PRO A C 1
ATOM 773 O O . PRO A 1 107 ? 62.468 -11.755 22.412 1.00 56.75 107 PRO A O 1
ATOM 776 N N . PRO A 1 108 ? 62.783 -13.970 22.110 1.00 51.91 108 PRO A N 1
ATOM 777 C CA . PRO A 1 108 ? 62.021 -14.374 23.286 1.00 51.91 108 PRO A CA 1
ATOM 778 C C . PRO A 1 108 ? 62.800 -14.089 24.576 1.00 51.91 108 PRO A C 1
ATOM 780 O O . PRO A 1 108 ? 64.004 -14.331 24.659 1.00 51.91 108 PRO A O 1
ATOM 783 N N . ALA A 1 109 ? 62.090 -13.598 25.590 1.00 56.19 109 ALA A N 1
ATOM 784 C CA . ALA A 1 109 ? 62.576 -13.527 26.959 1.00 56.19 109 ALA A CA 1
ATOM 785 C C . ALA A 1 109 ? 62.274 -14.858 27.659 1.00 56.19 109 ALA A C 1
ATOM 787 O O . ALA A 1 109 ? 61.108 -15.130 27.918 1.00 56.19 109 ALA A O 1
ATOM 788 N N . ASP A 1 110 ? 63.296 -15.673 27.933 1.00 52.44 110 ASP A N 1
ATOM 789 C CA . ASP A 1 110 ? 63.360 -16.500 29.147 1.00 52.44 110 ASP A CA 1
ATOM 790 C C . ASP A 1 110 ? 64.710 -17.224 29.310 1.00 52.44 110 ASP A C 1
ATOM 792 O O . ASP A 1 110 ? 65.377 -17.545 28.329 1.00 52.44 110 ASP A O 1
ATOM 796 N N . ALA A 1 111 ? 65.038 -17.517 30.578 1.00 48.75 111 ALA A N 1
ATOM 797 C CA . ALA A 1 111 ? 66.272 -18.081 31.166 1.00 48.75 111 ALA A CA 1
ATOM 798 C C . ALA A 1 111 ? 67.373 -17.044 31.492 1.00 48.75 111 ALA A C 1
ATOM 800 O O . ALA A 1 111 ? 67.923 -16.407 30.605 1.00 48.75 111 ALA A O 1
ATOM 801 N N . GLY A 1 112 ? 67.812 -16.824 32.736 1.00 45.94 112 GLY A N 1
ATOM 802 C CA . GLY A 1 112 ? 67.571 -17.450 34.044 1.00 45.94 112 GLY A CA 1
ATOM 803 C C . GLY A 1 112 ? 68.466 -16.758 35.110 1.00 45.94 112 GLY A C 1
ATOM 804 O O . GLY A 1 112 ? 69.286 -15.915 34.744 1.00 45.94 112 GLY A O 1
ATOM 805 N N . PRO A 1 113 ? 68.325 -17.050 36.420 1.00 65.44 113 PRO A N 1
ATOM 806 C CA . PRO A 1 113 ? 68.958 -16.287 37.510 1.00 65.44 113 PRO A CA 1
ATOM 807 C C . PRO A 1 113 ? 70.390 -16.769 37.813 1.00 65.44 113 PRO A C 1
ATOM 809 O O . PRO A 1 113 ? 70.690 -17.940 37.570 1.00 65.44 113 PRO A O 1
ATOM 812 N N . PRO A 1 114 ? 71.297 -15.910 38.334 1.00 52.28 114 PRO A N 1
ATOM 813 C CA . PRO A 1 114 ? 71.749 -16.025 39.750 1.00 52.28 114 PRO A CA 1
ATOM 814 C C . PRO A 1 114 ? 72.348 -14.697 40.327 1.00 52.28 114 PRO A C 1
ATOM 816 O O . PRO A 1 114 ? 72.337 -13.684 39.633 1.00 52.28 114 PRO A O 1
ATOM 819 N N . PRO A 1 115 ? 73.070 -14.664 41.476 1.00 55.41 115 PRO A N 1
ATOM 820 C CA . PRO A 1 115 ? 72.825 -15.127 42.857 1.00 55.41 115 PRO A CA 1
ATOM 821 C C . PRO A 1 115 ? 72.875 -13.943 43.888 1.00 55.41 115 PRO A C 1
ATOM 823 O O . PRO A 1 115 ? 73.097 -12.798 43.494 1.00 55.41 115 PRO A O 1
ATOM 826 N N . PRO A 1 116 ? 72.700 -14.157 45.217 1.00 67.62 116 PRO A N 1
ATOM 827 C CA . PRO A 1 116 ? 72.532 -13.065 46.187 1.00 67.62 116 PRO A CA 1
ATOM 828 C C . PRO A 1 116 ? 73.848 -12.618 46.846 1.00 67.62 116 PRO A C 1
ATOM 830 O O . PRO A 1 116 ? 74.726 -13.448 47.088 1.00 67.62 116 PRO A O 1
ATOM 833 N N . ARG A 1 117 ? 73.949 -11.343 47.270 1.00 57.25 117 ARG A N 1
ATOM 834 C CA . ARG A 1 117 ? 74.915 -10.905 48.302 1.00 57.25 117 ARG A CA 1
ATOM 835 C C . ARG A 1 117 ? 74.330 -9.855 49.257 1.00 57.25 117 ARG A C 1
ATOM 837 O O . ARG A 1 117 ? 73.770 -8.848 48.843 1.00 57.25 117 ARG A O 1
ATOM 844 N N . ARG A 1 118 ? 74.478 -10.162 50.550 1.00 53.28 118 ARG A N 1
ATOM 845 C CA . ARG A 1 118 ? 74.172 -9.359 51.746 1.00 53.28 118 ARG A CA 1
ATOM 846 C C . ARG A 1 118 ? 75.225 -8.272 51.979 1.00 53.28 118 ARG A C 1
ATOM 848 O O . ARG A 1 118 ? 76.395 -8.575 51.797 1.00 53.28 118 ARG A O 1
ATOM 855 N N . THR A 1 119 ? 74.795 -7.145 52.551 1.00 53.47 119 THR A N 1
ATOM 856 C CA . THR A 1 119 ? 75.442 -6.316 53.606 1.00 53.47 119 THR A CA 1
ATOM 857 C C . THR A 1 119 ? 74.473 -5.149 53.842 1.00 53.47 119 THR A C 1
ATOM 859 O O . THR A 1 119 ? 74.196 -4.428 52.896 1.00 53.47 119 THR A O 1
ATOM 862 N N . GLY A 1 120 ? 73.767 -5.016 54.964 1.00 47.28 120 GLY A N 1
ATOM 863 C CA . GLY A 1 120 ? 74.277 -4.567 56.267 1.00 47.28 120 GLY A CA 1
ATOM 864 C C . GLY A 1 120 ? 73.564 -3.246 56.652 1.00 47.28 120 GLY A C 1
ATOM 865 O O . GLY A 1 120 ? 73.098 -2.569 55.743 1.00 47.28 120 GLY A O 1
ATOM 866 N N . PRO A 1 121 ? 73.389 -2.933 57.951 1.00 59.12 121 PRO A N 1
ATOM 867 C CA . PRO A 1 121 ? 72.322 -2.078 58.501 1.00 59.12 121 PRO A CA 1
ATOM 868 C C . PRO A 1 121 ? 72.697 -0.585 58.452 1.00 59.12 121 PRO A C 1
ATOM 870 O O . PRO A 1 121 ? 73.841 -0.254 58.168 1.00 59.12 121 PRO A O 1
ATOM 873 N N . ASP A 1 122 ? 71.792 0.382 58.597 1.00 46.56 122 ASP A N 1
ATOM 874 C CA . ASP A 1 122 ? 71.283 0.973 59.854 1.00 46.56 122 ASP A CA 1
ATOM 875 C C . ASP A 1 122 ? 70.602 2.287 59.372 1.00 46.56 122 ASP A C 1
ATOM 877 O O . ASP A 1 122 ? 71.107 2.913 58.447 1.00 46.56 122 ASP A O 1
ATOM 881 N N . SER A 1 123 ? 69.460 2.801 59.809 1.00 54.44 123 SER A N 1
ATOM 882 C CA . SER A 1 123 ? 69.104 3.230 61.153 1.00 54.44 123 SER A CA 1
ATOM 883 C C . SER A 1 123 ? 67.671 3.773 61.099 1.00 54.44 123 SER A C 1
ATOM 885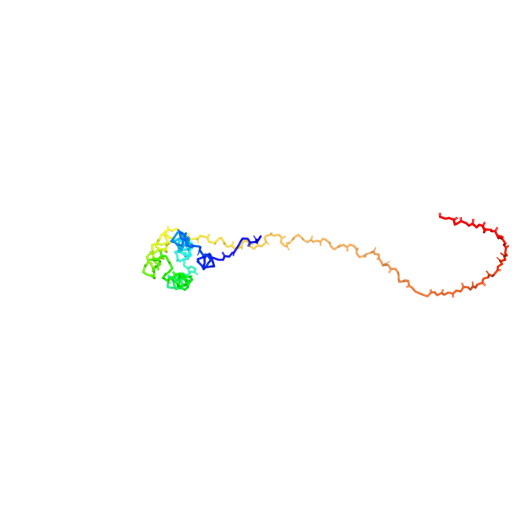 O O . SER A 1 123 ? 67.314 4.561 60.225 1.00 54.44 123 SER A O 1
ATOM 887 N N . ALA A 1 124 ? 66.879 3.334 62.069 1.00 50.62 124 ALA A N 1
ATOM 888 C CA . ALA A 1 124 ? 65.877 4.075 62.831 1.00 50.62 124 ALA A CA 1
ATOM 889 C C . ALA A 1 124 ? 65.446 5.488 62.361 1.00 50.62 124 ALA A C 1
ATOM 891 O O . ALA A 1 124 ? 66.248 6.418 62.328 1.00 50.62 124 ALA A O 1
ATOM 892 N N . ARG A 1 125 ? 64.129 5.703 62.245 1.00 53.88 125 ARG A N 1
ATOM 893 C CA . ARG A 1 125 ? 63.240 6.295 63.285 1.00 53.88 125 ARG A CA 1
ATOM 894 C C . ARG A 1 125 ? 61.837 6.494 62.661 1.00 53.88 125 ARG A C 1
ATOM 896 O O . ARG A 1 125 ? 61.740 6.973 61.542 1.00 53.88 125 ARG A O 1
ATOM 903 N N . VAL A 1 126 ? 60.741 5.955 63.220 1.00 51.16 126 VAL A N 1
ATOM 904 C CA . VAL A 1 126 ? 59.988 6.477 64.395 1.00 51.16 126 VAL A CA 1
ATOM 905 C C . VAL A 1 126 ? 59.582 7.941 64.139 1.00 51.16 126 VAL A C 1
ATOM 907 O O . VAL A 1 126 ? 60.462 8.756 63.920 1.00 51.16 126 VAL A O 1
ATOM 910 N N . THR A 1 127 ? 58.331 8.410 64.140 1.00 50.09 127 THR A N 1
A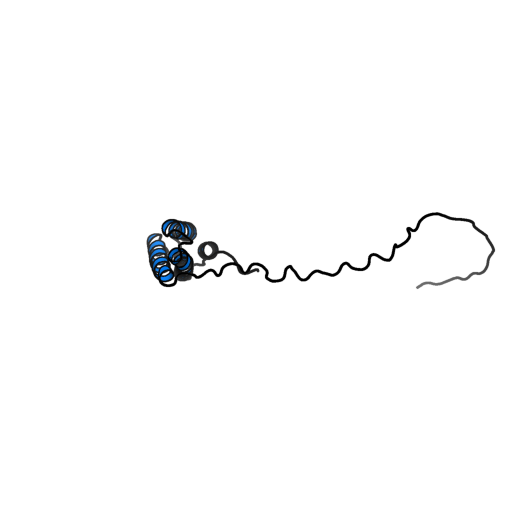TOM 911 C CA . THR A 1 127 ? 57.006 7.939 64.596 1.00 50.09 127 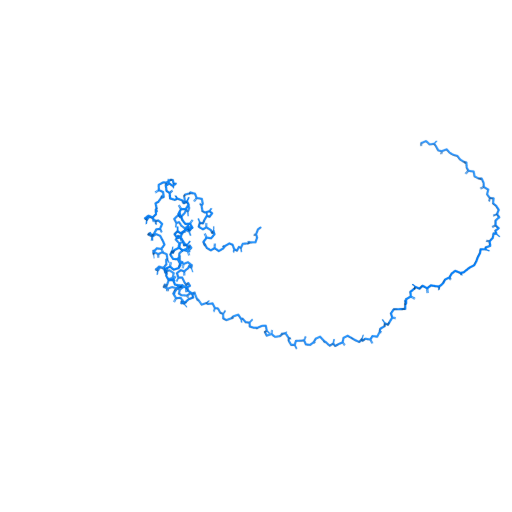THR A CA 1
ATOM 912 C C . THR A 1 127 ? 55.967 9.009 64.220 1.00 50.09 127 THR A C 1
ATOM 914 O O . THR A 1 127 ? 56.328 10.179 64.138 1.00 50.09 127 THR A O 1
ATOM 917 N N . GLY A 1 128 ? 54.683 8.627 64.192 1.00 47.50 128 GLY A N 1
ATOM 918 C CA . GLY A 1 128 ? 53.548 9.498 64.549 1.00 47.50 128 GLY A CA 1
ATOM 919 C C . GLY A 1 128 ? 52.753 9.988 63.338 1.00 47.50 128 GLY A C 1
ATOM 920 O O . GLY A 1 128 ? 53.236 10.830 62.598 1.00 47.50 128 GLY A O 1
ATOM 921 N N . SER A 1 129 ? 51.601 9.410 62.991 1.00 51.59 129 SER A N 1
ATOM 922 C CA . SER A 1 129 ? 50.309 9.423 63.707 1.00 51.59 129 SER A CA 1
ATOM 923 C C . SER A 1 129 ? 49.770 10.830 63.968 1.00 51.59 129 SER A C 1
ATOM 925 O O . SER A 1 129 ? 50.082 11.420 65.000 1.00 51.59 129 SER A O 1
ATOM 927 N N . ARG A 1 130 ? 48.862 11.307 63.115 1.00 55.34 130 ARG A N 1
ATOM 928 C CA . ARG A 1 130 ? 47.414 11.321 63.388 1.00 55.34 130 ARG A CA 1
ATOM 929 C C . ARG A 1 130 ? 46.630 11.774 62.166 1.00 55.34 130 ARG A C 1
ATOM 931 O O . ARG A 1 130 ? 47.160 12.622 61.422 1.00 55.34 130 ARG A O 1
#